Protein AF-A0A963A3X0-F1 (afdb_monomer_lite)

pLDDT: mean 75.43, std 14.35, range [49.09, 96.31]

Structure (mmCIF, N/CA/C/O backbone):
data_AF-A0A963A3X0-F1
#
_entry.id   AF-A0A963A3X0-F1
#
loop_
_atom_site.group_PDB
_atom_site.id
_atom_site.type_symbol
_atom_site.label_atom_id
_atom_site.label_alt_id
_atom_site.label_comp_id
_atom_site.label_asym_id
_atom_site.label_entity_id
_atom_site.label_seq_id
_atom_site.pdbx_PDB_ins_code
_atom_site.Cartn_x
_atom_site.Cartn_y
_atom_site.Cartn_z
_atom_site.occupancy
_atom_site.B_iso_or_equiv
_atom_site.auth_seq_id
_atom_site.auth_comp_id
_atom_site.auth_asym_id
_atom_site.auth_atom_id
_atom_site.pdbx_PDB_model_num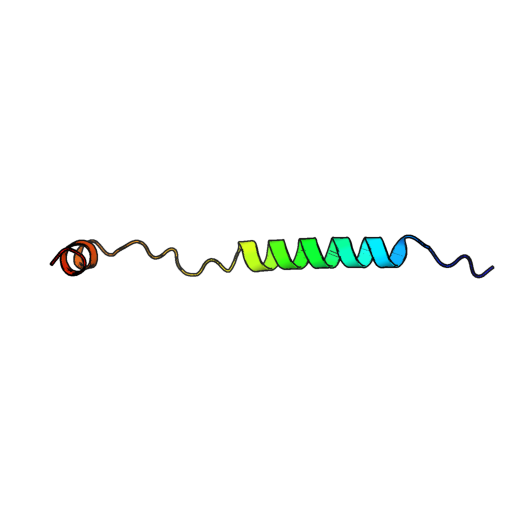
ATOM 1 N N . MET A 1 1 ? 20.477 14.180 -16.619 1.00 49.47 1 MET A N 1
ATOM 2 C CA . MET A 1 1 ? 19.990 12.787 -16.517 1.00 49.47 1 MET A CA 1
ATOM 3 C C . MET A 1 1 ? 18.614 12.805 -15.855 1.00 49.47 1 MET A C 1
ATOM 5 O O . MET A 1 1 ? 18.541 12.867 -14.641 1.00 49.47 1 MET A O 1
ATOM 9 N N . HIS A 1 2 ? 17.528 12.852 -16.633 1.00 64.38 2 HIS A N 1
ATOM 10 C CA . HIS A 1 2 ? 16.152 12.764 -16.113 1.00 64.38 2 HIS A CA 1
ATOM 11 C C . HIS A 1 2 ? 15.600 11.363 -16.403 1.00 64.38 2 HIS A C 1
ATOM 13 O O . HIS A 1 2 ? 14.724 11.169 -17.243 1.00 64.38 2 HIS A O 1
ATOM 19 N N . SER A 1 3 ? 16.157 10.357 -15.735 1.00 67.50 3 SER A N 1
ATOM 20 C CA . SER A 1 3 ? 15.604 9.004 -15.701 1.00 67.50 3 SER A CA 1
ATOM 21 C C . SER A 1 3 ? 14.377 9.018 -14.789 1.00 67.50 3 SER A C 1
ATOM 23 O O . SER A 1 3 ? 14.481 8.804 -13.585 1.00 67.50 3 SER A O 1
ATOM 25 N N . ARG A 1 4 ? 13.200 9.341 -15.346 1.00 71.56 4 ARG A N 1
ATOM 26 C CA . ARG A 1 4 ? 11.937 9.285 -14.595 1.00 71.56 4 ARG A CA 1
ATOM 27 C C . ARG A 1 4 ? 11.734 7.842 -14.119 1.00 71.56 4 ARG A C 1
ATOM 29 O O . ARG A 1 4 ? 11.650 6.951 -14.968 1.00 71.56 4 ARG A O 1
ATOM 36 N N . PRO A 1 5 ? 11.666 7.592 -12.803 1.00 75.38 5 PRO A N 1
ATOM 37 C CA . PRO A 1 5 ? 11.466 6.252 -12.275 1.00 75.38 5 PRO A CA 1
ATOM 38 C C . PRO A 1 5 ? 10.089 5.759 -12.721 1.00 75.38 5 PRO A C 1
ATOM 40 O O . PRO A 1 5 ? 9.054 6.174 -12.202 1.00 75.38 5 PRO A O 1
ATOM 43 N N . ARG A 1 6 ? 10.079 4.888 -13.734 1.00 84.38 6 ARG A N 1
ATOM 44 C CA . ARG A 1 6 ? 8.857 4.395 -14.390 1.00 84.38 6 ARG A CA 1
ATOM 45 C C . ARG A 1 6 ? 7.936 3.621 -13.439 1.00 84.38 6 ARG A C 1
ATOM 47 O O . ARG A 1 6 ? 6.743 3.499 -13.689 1.00 84.38 6 ARG A O 1
ATOM 54 N N . TYR A 1 7 ? 8.499 3.146 -12.335 1.00 87.88 7 TYR A N 1
ATOM 55 C CA . TYR A 1 7 ? 7.854 2.388 -11.267 1.00 87.88 7 TYR A CA 1
ATOM 56 C C . TYR A 1 7 ? 7.339 3.258 -10.109 1.00 87.88 7 TYR A C 1
ATOM 58 O O . TYR A 1 7 ? 6.553 2.773 -9.303 1.00 87.88 7 TYR A O 1
ATOM 66 N N . LEU A 1 8 ? 7.712 4.539 -10.026 1.00 91.19 8 LEU A N 1
ATOM 67 C CA . LEU A 1 8 ? 7.250 5.436 -8.960 1.00 91.19 8 LEU A CA 1
ATOM 68 C C . LEU A 1 8 ? 5.715 5.543 -8.850 1.00 91.19 8 LEU A C 1
ATOM 70 O O . LEU A 1 8 ? 5.221 5.418 -7.732 1.00 91.19 8 LEU A O 1
ATOM 74 N N . PRO A 1 9 ? 4.930 5.689 -9.942 1.00 91.00 9 PRO A N 1
ATOM 75 C CA . PRO A 1 9 ? 3.470 5.717 -9.813 1.00 91.00 9 PRO A CA 1
ATOM 76 C C . PRO A 1 9 ? 2.903 4.387 -9.298 1.00 91.00 9 PRO A C 1
ATOM 78 O O . PRO A 1 9 ? 1.976 4.390 -8.497 1.00 91.00 9 PRO A O 1
ATOM 81 N N . TRP A 1 10 ? 3.490 3.254 -9.696 1.00 93.50 10 TRP A N 1
ATOM 82 C CA . TRP A 1 10 ? 3.075 1.933 -9.221 1.00 93.50 10 TRP A CA 1
ATOM 83 C C . TRP A 1 10 ? 3.329 1.752 -7.725 1.00 93.50 10 TRP A C 1
ATOM 85 O O . TRP A 1 10 ? 2.447 1.279 -7.016 1.00 93.50 10 TRP A O 1
ATOM 95 N N . ILE A 1 11 ? 4.495 2.185 -7.234 1.00 94.00 11 ILE A N 1
ATOM 96 C CA . ILE A 1 11 ? 4.823 2.149 -5.802 1.00 94.00 11 ILE A CA 1
ATOM 97 C C . ILE A 1 11 ? 3.811 2.975 -5.004 1.00 94.00 11 ILE A C 1
ATOM 99 O O . ILE A 1 11 ? 3.293 2.503 -3.995 1.00 94.00 11 ILE A O 1
ATOM 103 N N . VAL A 1 12 ? 3.492 4.183 -5.474 1.00 95.06 12 VAL A N 1
ATOM 104 C CA . VAL A 1 12 ? 2.511 5.056 -4.818 1.00 95.06 12 VAL A CA 1
ATOM 105 C C . VAL A 1 12 ? 1.138 4.382 -4.759 1.00 95.06 12 VAL A C 1
ATOM 107 O O . VAL A 1 12 ? 0.549 4.314 -3.686 1.00 95.06 12 VAL A O 1
ATOM 110 N N . ILE A 1 13 ? 0.655 3.809 -5.866 1.00 95.88 13 ILE A N 1
ATOM 111 C CA . ILE A 1 13 ? -0.640 3.109 -5.904 1.00 95.88 13 ILE A CA 1
ATOM 112 C C . ILE A 1 13 ? -0.670 1.950 -4.901 1.00 95.88 13 ILE A C 1
ATOM 114 O O . ILE A 1 13 ? -1.614 1.856 -4.121 1.00 95.88 13 ILE A O 1
ATOM 118 N N . VAL A 1 14 ? 0.364 1.104 -4.882 1.00 96.31 14 VAL A N 1
ATOM 119 C CA . VAL A 1 14 ? 0.459 -0.027 -3.944 1.00 96.31 14 VAL A CA 1
ATOM 120 C C . VAL A 1 14 ? 0.437 0.458 -2.492 1.00 96.31 14 VAL A C 1
ATOM 12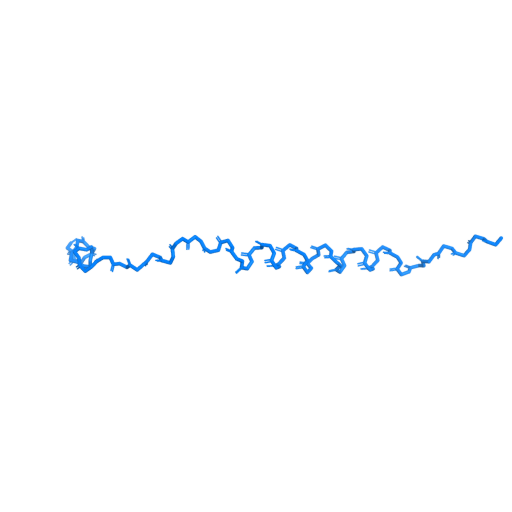2 O O . VAL A 1 14 ? -0.276 -0.095 -1.661 1.00 96.31 14 VAL A O 1
ATOM 125 N N . LEU A 1 15 ? 1.165 1.527 -2.170 1.00 96.00 15 LEU A N 1
ATOM 126 C CA . LEU A 1 15 ? 1.164 2.073 -0.813 1.00 96.00 15 LEU A CA 1
ATOM 127 C C . LEU A 1 15 ? -0.199 2.647 -0.411 1.00 96.00 15 LEU A C 1
ATOM 129 O O . LEU A 1 15 ? -0.624 2.442 0.729 1.00 96.00 15 LEU A O 1
ATOM 133 N N . LEU A 1 16 ? -0.903 3.329 -1.321 1.00 95.75 16 LEU A N 1
ATOM 134 C CA . LEU A 1 16 ? -2.239 3.859 -1.040 1.00 95.75 16 LEU A CA 1
ATOM 135 C C . LEU A 1 16 ? -3.257 2.738 -0.814 1.00 95.75 16 LEU A C 1
ATOM 137 O O . LEU A 1 16 ? -4.059 2.830 0.118 1.00 95.75 16 LEU A O 1
ATOM 141 N N . THR A 1 17 ? -3.227 1.680 -1.628 1.00 93.88 17 THR A N 1
ATOM 142 C CA . THR A 1 17 ? -4.174 0.566 -1.491 1.00 93.88 17 THR A CA 1
ATOM 143 C C . THR A 1 17 ? -3.958 -0.197 -0.190 1.00 93.88 17 THR A C 1
ATOM 145 O O . THR A 1 17 ? -4.930 -0.445 0.527 1.00 93.88 17 THR A O 1
ATOM 148 N N . LEU A 1 18 ? -2.703 -0.496 0.173 1.00 94.44 18 LEU A N 1
ATOM 149 C CA . LEU A 1 18 ? -2.397 -1.113 1.465 1.00 94.44 18 LEU A CA 1
ATOM 150 C C . LEU A 1 18 ? -2.814 -0.207 2.625 1.00 94.44 18 LEU A C 1
ATOM 152 O O . LEU A 1 18 ? -3.499 -0.666 3.534 1.00 94.44 18 LEU A O 1
ATOM 156 N N . SER A 1 19 ? -2.462 1.079 2.585 1.00 91.31 19 SER A N 1
ATOM 157 C CA . SER A 1 19 ? -2.815 2.025 3.653 1.00 91.31 19 SER A CA 1
ATOM 158 C C . SER A 1 19 ? -4.327 2.124 3.857 1.00 91.31 19 SER A C 1
ATOM 160 O O . SER A 1 19 ? -4.796 2.125 4.993 1.00 91.31 19 SER A O 1
ATOM 162 N N . SER A 1 20 ? -5.102 2.154 2.770 1.00 87.38 20 SER A N 1
ATOM 163 C CA . SER A 1 20 ? -6.564 2.206 2.831 1.00 87.38 20 SER A CA 1
ATOM 164 C C . SER A 1 20 ? -7.158 0.924 3.418 1.00 87.38 20 SER A C 1
ATOM 166 O O . SER A 1 20 ? -8.006 1.002 4.306 1.00 87.38 20 SER A O 1
ATOM 168 N N . MET A 1 21 ? -6.661 -0.247 3.005 1.00 85.88 21 MET A N 1
ATOM 169 C CA . MET A 1 21 ? -7.073 -1.533 3.577 1.00 85.88 21 MET A CA 1
ATOM 170 C C . MET A 1 21 ? -6.738 -1.631 5.064 1.00 85.88 21 MET A C 1
ATOM 172 O O . MET A 1 21 ? -7.599 -2.011 5.850 1.00 85.88 21 MET A O 1
ATOM 176 N N . LEU A 1 22 ? -5.528 -1.247 5.476 1.00 86.31 22 LEU A N 1
ATOM 177 C CA . LEU A 1 22 ? -5.127 -1.262 6.885 1.00 86.31 22 LEU A CA 1
ATOM 178 C C . LEU A 1 22 ? -5.953 -0.269 7.717 1.00 86.31 22 LEU A C 1
ATOM 180 O O . LEU A 1 22 ? -6.375 -0.597 8.824 1.00 86.31 22 LEU A O 1
ATOM 184 N N . SER A 1 23 ? -6.230 0.919 7.174 1.00 81.62 23 SER A N 1
ATOM 185 C CA . SER A 1 23 ? -7.045 1.943 7.837 1.00 81.62 23 SER A CA 1
ATOM 186 C C . SER A 1 23 ? -8.522 1.535 7.953 1.00 81.62 23 SER A C 1
ATOM 188 O O . SER A 1 23 ? -9.179 1.856 8.945 1.00 81.62 23 SER A O 1
ATOM 190 N N . ALA A 1 24 ? -9.032 0.764 6.989 1.00 74.19 24 ALA A N 1
ATOM 191 C CA . ALA A 1 24 ? -10.365 0.169 7.040 1.00 74.19 24 ALA A CA 1
ATOM 192 C C . ALA A 1 24 ? -10.429 -1.088 7.932 1.00 74.19 24 ALA A C 1
ATOM 194 O O . ALA A 1 24 ? -11.461 -1.350 8.550 1.00 74.19 24 ALA A O 1
ATOM 195 N N . CYS A 1 25 ? -9.336 -1.849 8.060 1.00 73.50 25 CYS A N 1
ATOM 196 C CA . CYS A 1 25 ? -9.295 -3.106 8.816 1.00 73.50 25 CYS A CA 1
ATOM 197 C C . CYS A 1 25 ? -9.431 -2.926 10.344 1.00 73.50 25 CYS A C 1
ATOM 199 O O . CYS A 1 25 ? -9.675 -3.901 11.050 1.00 73.50 25 CYS A O 1
ATOM 201 N N . GLY A 1 26 ? -9.331 -1.699 10.863 1.00 65.62 26 GLY A N 1
ATOM 202 C CA . GLY A 1 26 ? -9.583 -1.366 12.273 1.00 65.62 26 GLY A CA 1
ATOM 203 C C . GLY A 1 26 ? -10.875 -0.581 12.527 1.00 65.62 26 GLY A C 1
ATOM 204 O O . GLY A 1 26 ? -11.201 -0.313 13.676 1.00 65.62 26 GLY A O 1
ATOM 205 N N . GLN A 1 27 ? -11.614 -0.212 11.474 1.00 68.25 27 GLN A N 1
ATOM 206 C CA . GLN A 1 27 ? -12.863 0.561 11.558 1.00 68.25 27 GLN A CA 1
ATOM 207 C C . GLN A 1 27 ? -14.122 -0.314 11.567 1.00 68.25 27 GLN A C 1
ATOM 209 O O . GLN A 1 27 ? -15.235 0.195 11.426 1.00 68.25 27 GLN A O 1
ATOM 214 N N . LYS A 1 28 ? -13.982 -1.631 11.767 1.00 65.94 28 LYS A N 1
ATOM 215 C CA . LYS A 1 28 ? -15.121 -2.430 12.218 1.00 65.94 28 LYS A CA 1
ATOM 216 C C . LYS A 1 28 ? -15.498 -1.886 13.592 1.00 65.94 28 LYS A C 1
ATOM 218 O O . LYS A 1 28 ? -14.768 -2.097 14.556 1.00 65.94 28 LYS A O 1
ATOM 223 N N . GLY A 1 29 ? -16.575 -1.096 13.610 1.00 70.75 29 GLY A N 1
ATOM 224 C CA . GLY A 1 29 ? -17.168 -0.488 14.797 1.00 70.75 29 GLY A CA 1
ATOM 225 C C . GLY A 1 29 ? -17.411 -1.513 15.902 1.00 70.75 29 GLY A C 1
ATOM 226 O O . GLY A 1 29 ? -17.203 -2.706 15.665 1.00 70.75 29 GLY A O 1
ATOM 227 N N . PRO A 1 30 ? -17.819 -1.062 17.105 1.00 70.06 30 PRO A N 1
ATOM 228 C CA . PRO A 1 30 ? -17.953 -1.933 18.267 1.00 70.06 30 PRO A CA 1
ATOM 229 C C . PRO A 1 30 ? -18.670 -3.198 17.828 1.00 70.06 30 PRO A C 1
ATOM 231 O O . PRO A 1 30 ? -19.779 -3.117 17.300 1.00 70.06 30 PRO A O 1
ATOM 234 N N . LEU A 1 31 ? -17.951 -4.322 17.920 1.00 62.66 31 LEU A N 1
ATOM 235 C CA . LEU A 1 31 ? -18.441 -5.630 17.528 1.00 62.66 31 LEU A CA 1
ATOM 236 C C . LEU A 1 31 ? -19.805 -5.756 18.199 1.00 62.66 31 LEU A C 1
ATOM 238 O O . LEU A 1 31 ? -19.864 -5.779 19.429 1.00 62.66 31 LEU A O 1
ATOM 242 N N . TYR A 1 32 ? -20.874 -5.678 17.399 1.00 62.75 32 TYR A N 1
ATOM 243 C CA . TYR A 1 32 ? -22.244 -5.648 17.893 1.00 62.75 32 TYR A CA 1
ATOM 244 C C . TYR A 1 32 ? -22.520 -7.060 18.386 1.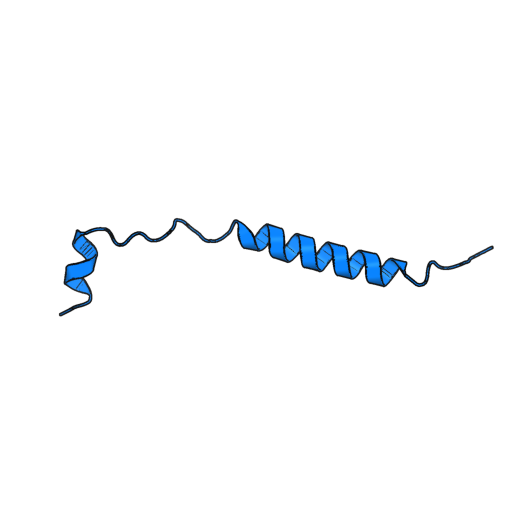00 62.75 32 TYR A C 1
ATOM 246 O O . TYR A 1 32 ? -22.992 -7.925 17.655 1.00 62.75 32 TYR A O 1
ATOM 254 N N . LEU A 1 33 ? -22.064 -7.329 19.602 1.00 70.88 33 LEU A N 1
ATOM 255 C CA . LEU A 1 33 ? -22.449 -8.499 20.347 1.00 70.88 33 LEU A CA 1
ATOM 256 C C . LEU A 1 33 ? -23.923 -8.251 20.664 1.00 70.88 33 LEU A C 1
ATOM 258 O O . LEU A 1 33 ? -24.206 -7.257 21.346 1.00 70.88 33 LEU A O 1
ATOM 262 N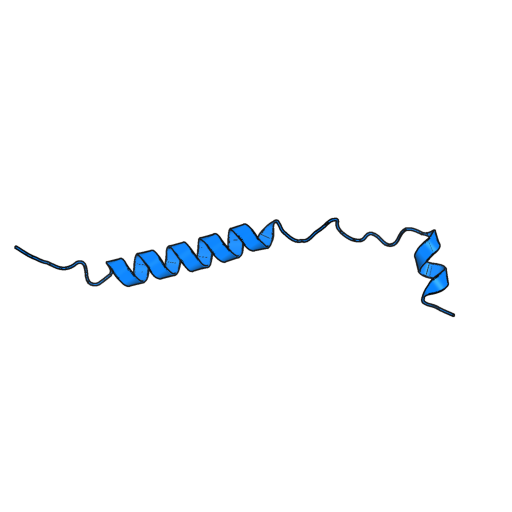 N . PRO A 1 34 ? -24.860 -9.050 20.122 1.00 62.41 34 PRO A N 1
ATOM 263 C CA . PRO A 1 34 ? -26.247 -8.945 20.533 1.00 62.41 34 PRO A CA 1
ATOM 264 C C . PRO A 1 34 ? -26.259 -9.044 22.057 1.00 62.41 34 PRO A C 1
ATOM 266 O O . PRO A 1 34 ? -25.722 -9.986 22.643 1.00 62.41 34 PRO A O 1
ATOM 269 N N . GLN A 1 35 ? -26.780 -8.005 22.709 1.00 69.12 35 GLN A N 1
ATOM 270 C CA . GLN A 1 35 ? -27.104 -8.104 24.124 1.00 69.12 35 GLN A CA 1
ATOM 271 C C . GLN A 1 35 ? -28.118 -9.249 24.236 1.00 69.12 35 GLN A C 1
ATOM 273 O O . GLN A 1 35 ? -28.982 -9.350 23.361 1.00 69.12 35 GLN A O 1
ATOM 278 N N . PRO A 1 36 ? -28.016 -10.130 25.243 1.00 63.34 36 PRO A N 1
ATOM 279 C CA . PRO A 1 36 ? -28.907 -11.287 25.368 1.00 63.34 36 PRO A CA 1
ATOM 280 C C . PRO A 1 36 ? -30.395 -10.893 25.327 1.00 63.34 36 PRO A C 1
ATOM 282 O O . PRO A 1 36 ? -31.224 -11.669 24.866 1.00 63.34 36 PRO A O 1
ATOM 285 N N . ASP A 1 37 ? -30.721 -9.656 25.704 1.00 59.72 37 ASP A N 1
ATOM 286 C CA . ASP A 1 37 ? -32.064 -9.075 25.650 1.00 59.72 37 ASP A CA 1
ATOM 287 C C . ASP A 1 37 ? -32.565 -8.711 24.232 1.00 59.72 37 ASP A C 1
ATOM 289 O O . ASP A 1 37 ? -33.758 -8.500 24.035 1.00 59.72 37 ASP A O 1
ATOM 293 N N . GLN A 1 38 ? -31.687 -8.620 23.226 1.00 59.88 38 GLN A N 1
ATOM 294 C CA . GLN A 1 38 ? -32.044 -8.282 21.83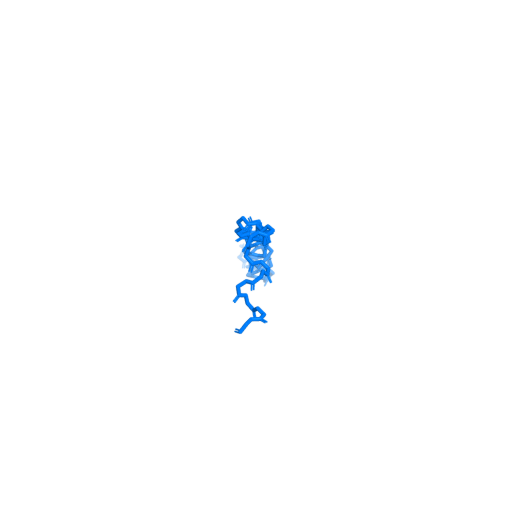5 1.00 59.88 38 GLN A CA 1
ATOM 295 C C . GLN A 1 38 ? -32.288 -9.520 20.957 1.00 59.88 38 GLN A C 1
ATOM 297 O O . GLN A 1 38 ? -32.942 -9.409 19.924 1.00 59.88 38 GLN A O 1
ATOM 302 N N . GLU A 1 39 ? -31.829 -10.708 21.369 1.00 60.22 39 GLU A N 1
ATOM 303 C CA . GLU A 1 39 ? -32.034 -11.956 20.611 1.00 60.22 39 GLU A CA 1
ATOM 304 C C . GLU A 1 39 ? -33.505 -12.431 20.641 1.00 60.22 39 GLU A C 1
ATOM 306 O O . GLU A 1 39 ? -33.945 -13.169 19.759 1.00 60.22 39 GLU A O 1
ATOM 311 N N . GLN A 1 40 ? -34.297 -11.974 21.621 1.00 59.00 40 GLN A N 1
ATOM 312 C CA . GLN A 1 40 ? -35.729 -12.286 21.717 1.00 59.00 40 GLN A CA 1
ATOM 313 C C . GLN A 1 40 ? -36.626 -11.360 20.883 1.00 59.00 40 GLN A C 1
ATOM 315 O O . GLN A 1 40 ? -37.716 -11.775 20.519 1.00 59.00 40 GLN A O 1
ATOM 320 N N . GLN A 1 41 ? -36.185 -10.145 20.541 1.00 59.56 41 GLN A N 1
ATOM 321 C CA . GLN A 1 41 ? -37.006 -9.159 19.819 1.00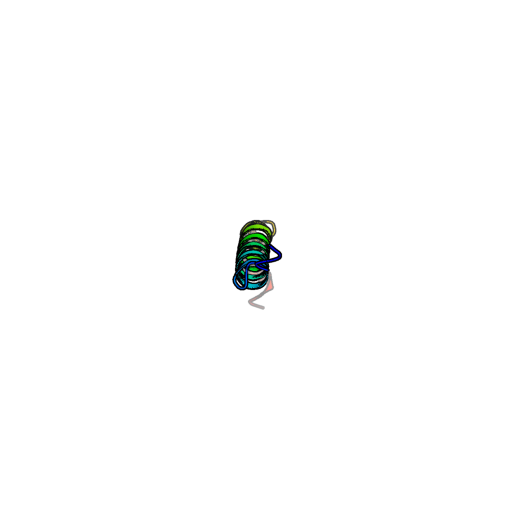 59.56 41 GLN A CA 1
ATOM 322 C C . GLN A 1 41 ? -37.017 -9.392 18.294 1.00 59.56 41 GLN A C 1
ATOM 324 O O . GLN A 1 41 ? -37.962 -8.999 17.621 1.00 59.56 41 GLN A O 1
ATOM 329 N N . GLU A 1 42 ? -35.978 -10.019 17.731 1.00 62.03 42 GLU A N 1
ATOM 330 C CA . GLU A 1 42 ? -35.865 -10.267 16.280 1.00 62.03 42 GLU A CA 1
ATOM 331 C C . GLU A 1 42 ? -36.550 -11.574 15.830 1.00 62.03 42 GLU A C 1
ATOM 333 O O . GLU A 1 42 ? -36.675 -11.836 14.634 1.00 62.03 42 GLU A O 1
ATOM 338 N N . ARG A 1 43 ? -37.023 -12.400 16.775 1.00 59.94 43 ARG A N 1
ATOM 339 C CA . ARG A 1 43 ? -37.672 -13.691 16.491 1.00 59.94 43 ARG A CA 1
ATOM 340 C C . ARG A 1 43 ? -39.188 -13.706 16.750 1.00 59.94 43 ARG A C 1
ATOM 342 O O . ARG A 1 43 ? -39.739 -14.799 16.902 1.00 59.94 43 ARG A O 1
ATOM 349 N N . GLU A 1 44 ? -39.836 -12.538 16.787 1.00 49.09 44 GLU A N 1
ATOM 350 C CA . GLU A 1 44 ? -41.303 -12.381 16.888 1.00 49.09 44 GLU A CA 1
ATOM 351 C C . GLU A 1 44 ? -41.895 -11.694 15.651 1.00 49.09 44 GLU A C 1
ATOM 353 O O . GLU A 1 44 ? -41.309 -10.690 15.185 1.00 49.09 44 GLU A O 1
#

Secondary structure (DSSP, 8-state):
-----TTHHHHHHHHHHHHHHHHHTT---S-----TTTTTTTT-

Sequence (44 aa):
MHSRPRYLPWIVIVLLTLSSMLSACGQKGPLYLPQPDQEQQERE

Radius of gyration: 22.31 Å; chains: 1; bounding box: 61×26×42 Å

Foldseek 3Di:
DCPPPPCVVVVVVVVVVVVVCVVVVPPPPDPCPPDPVNVVVVVD